Protein AF-A0A4P5WN47-F1 (afdb_monomer_lite)

Sequence (177 aa):
MLIGGNSRHFDWDSRTVARQAQRIIEQNSAQWTIATSRRTPPDFLQLLHEHPATAALSAGILPASELLSLMNTAGRIAVTCDSMSMISESLSSGAAVSLIRMPLRKSSRISRELCRLIRAGRFLEQSTEQLTLTLPAQNPVSESDRCAAFLDQLLPSLPEIRTQTAAYPTALSGAPA

Secondary structure (DSSP, 8-state):
-B-----SSB---HHHHHHHHHHHHHT--S---EE--TTS-THHHHHHHTSTTTTT--EEPPPHHHHHHHHHH-SEEEEETT-HHHHHHHHHT-SEEEEE---BSS--HHHHHHHHHHHTT-SB---SS-------------HHHHHHHHHHHHGGGSPP-----------------

Foldseek 3Di:
DEAEADAPWFDDDLLLLLVVVLVVLVVDVDDDAAAYDPRHDPCNLVNNLVDPSRVPHDYYHDDPVVVLVCLLPAQEEEYELRDPVVVLSNLLSQHAYAYRYGHTPDDDPSVVVVVVCVVVVSHDDPDPDDDDDDDDRDPSCRVVNVVVVVVVVCVVVDDPPPPPPPPDDDDDDDDDD

Structure (mmCIF, N/CA/C/O backbone):
data_AF-A0A4P5WN47-F1
#
_entry.id   AF-A0A4P5WN47-F1
#
loop_
_atom_site.group_PDB
_atom_site.id
_atom_site.type_symbol
_atom_site.label_atom_id
_atom_site.label_alt_id
_atom_site.label_comp_id
_atom_site.label_asym_id
_atom_site.label_entity_id
_atom_site.label_seq_id
_atom_site.pdbx_PDB_ins_code
_atom_site.Cartn_x
_atom_site.Cartn_y
_atom_site.Cartn_z
_atom_site.occupancy
_atom_site.B_iso_or_equiv
_atom_site.auth_seq_id
_atom_site.auth_comp_id
_atom_site.auth_asym_id
_atom_site.auth_atom_id
_atom_site.pdbx_PDB_model_num
ATOM 1 N N . MET A 1 1 ? -0.794 6.140 -1.957 1.00 96.06 1 MET A N 1
ATOM 2 C CA . MET A 1 1 ? -0.505 4.692 -2.014 1.00 96.06 1 MET A CA 1
ATOM 3 C C . MET A 1 1 ? 0.839 4.445 -1.354 1.00 96.06 1 MET A C 1
ATOM 5 O O . MET A 1 1 ? 1.791 5.139 -1.681 1.00 96.06 1 MET A O 1
ATOM 9 N N . LEU A 1 2 ? 0.896 3.514 -0.406 1.00 97.75 2 LEU A N 1
ATOM 10 C CA . LEU A 1 2 ? 2.078 3.172 0.380 1.00 97.75 2 LEU A CA 1
ATOM 11 C C . LEU A 1 2 ? 2.636 1.834 -0.106 1.00 97.75 2 LEU A C 1
ATOM 13 O O . LEU A 1 2 ? 1.970 0.800 0.002 1.00 97.75 2 LEU A O 1
ATOM 17 N N . ILE A 1 3 ? 3.848 1.857 -0.649 1.00 97.62 3 ILE A N 1
ATOM 18 C CA . ILE A 1 3 ? 4.507 0.696 -1.237 1.00 97.62 3 ILE A CA 1
ATOM 19 C C . ILE A 1 3 ? 5.697 0.289 -0.370 1.00 97.62 3 ILE A C 1
ATOM 21 O O . ILE A 1 3 ? 6.685 1.009 -0.234 1.00 97.62 3 ILE A O 1
ATOM 25 N N . GLY A 1 4 ? 5.596 -0.901 0.211 1.00 96.12 4 GLY A N 1
ATOM 26 C CA . GLY A 1 4 ? 6.658 -1.550 0.963 1.00 96.12 4 GLY A CA 1
ATOM 27 C C . GLY A 1 4 ? 7.691 -2.182 0.045 1.00 96.12 4 GLY A C 1
ATOM 28 O O . GLY A 1 4 ? 8.196 -1.549 -0.876 1.00 96.12 4 GLY A O 1
ATOM 29 N N . GLY A 1 5 ? 8.055 -3.426 0.312 1.00 94.81 5 GLY A N 1
ATOM 30 C CA . GLY A 1 5 ? 9.097 -4.088 -0.460 1.00 94.81 5 GLY A CA 1
ATOM 31 C C . GLY A 1 5 ? 9.409 -5.476 0.059 1.00 94.81 5 GLY A C 1
ATOM 32 O O . GLY A 1 5 ? 8.607 -6.077 0.780 1.00 94.81 5 GLY A O 1
ATOM 33 N N . ASN A 1 6 ? 10.608 -5.976 -0.240 1.00 94.06 6 ASN A N 1
ATOM 34 C CA . ASN A 1 6 ? 11.034 -7.285 0.247 1.00 94.06 6 ASN A CA 1
ATOM 35 C C . ASN A 1 6 ? 10.902 -7.373 1.770 1.00 94.06 6 ASN A C 1
ATOM 37 O O . ASN A 1 6 ? 11.360 -6.503 2.517 1.00 94.06 6 ASN A O 1
ATOM 41 N N . SER A 1 7 ? 10.271 -8.445 2.239 1.00 92.31 7 SER A N 1
ATOM 42 C CA . SER A 1 7 ? 10.101 -8.725 3.659 1.00 92.31 7 SER A CA 1
ATOM 43 C C . SER A 1 7 ? 10.321 -10.208 3.934 1.00 92.31 7 SER A C 1
ATOM 45 O O . SER A 1 7 ? 10.213 -11.056 3.054 1.00 92.31 7 SER A O 1
ATOM 47 N N . ARG A 1 8 ? 10.603 -10.549 5.192 1.00 90.75 8 ARG A N 1
ATOM 48 C CA . ARG A 1 8 ? 10.818 -11.942 5.621 1.00 90.75 8 ARG A CA 1
ATOM 49 C C . ARG A 1 8 ? 9.546 -12.805 5.635 1.00 90.75 8 ARG A C 1
ATOM 51 O O . ARG A 1 8 ? 9.641 -14.005 5.881 1.00 90.75 8 ARG A O 1
ATOM 58 N N . HIS A 1 9 ? 8.373 -12.190 5.479 1.00 90.31 9 HIS A N 1
ATOM 59 C CA . HIS A 1 9 ? 7.072 -12.834 5.703 1.00 90.31 9 HIS A CA 1
ATOM 60 C C . HIS A 1 9 ? 6.236 -12.965 4.433 1.00 90.31 9 HIS A C 1
ATOM 62 O O . HIS A 1 9 ? 5.360 -13.824 4.389 1.00 90.31 9 HIS A O 1
ATOM 68 N N . PHE A 1 10 ? 6.518 -12.153 3.415 1.00 92.06 10 PHE A N 1
ATOM 69 C CA . PHE A 1 10 ? 5.770 -12.114 2.163 1.00 92.06 10 PHE A CA 1
ATOM 70 C C . PHE A 1 10 ? 6.697 -12.294 0.968 1.00 92.06 10 PHE A C 1
ATOM 72 O O . PHE A 1 10 ? 7.828 -11.801 0.972 1.00 92.06 10 PHE A O 1
ATOM 79 N N . ASP A 1 11 ? 6.202 -12.992 -0.047 1.00 92.31 11 ASP A N 1
ATOM 80 C CA . ASP A 1 11 ? 6.859 -13.132 -1.338 1.00 92.31 11 ASP A CA 1
ATOM 81 C C . ASP A 1 11 ? 6.571 -11.912 -2.194 1.00 92.31 11 ASP A C 1
ATOM 83 O O . ASP A 1 11 ? 5.470 -11.727 -2.709 1.00 92.31 11 ASP A O 1
ATOM 87 N N . TRP A 1 12 ? 7.583 -11.060 -2.312 1.00 94.94 12 TRP A N 1
ATOM 88 C CA . TRP A 1 12 ? 7.519 -9.913 -3.196 1.00 94.94 12 TRP A CA 1
ATOM 89 C C . TRP A 1 12 ? 7.704 -10.348 -4.653 1.00 94.94 12 TRP A C 1
ATOM 91 O O . TRP A 1 12 ? 8.712 -10.967 -4.988 1.00 94.94 12 TRP A O 1
ATOM 101 N N . ASP A 1 13 ? 6.766 -9.947 -5.508 1.00 96.06 13 ASP A N 1
ATOM 102 C CA . ASP A 1 13 ? 6.858 -10.024 -6.966 1.00 96.06 13 ASP A CA 1
ATOM 103 C C . ASP A 1 13 ? 6.455 -8.667 -7.557 1.00 96.06 13 ASP A C 1
ATOM 105 O O . ASP A 1 13 ? 5.275 -8.298 -7.529 1.00 96.06 13 ASP A O 1
ATOM 109 N N . SER A 1 14 ? 7.426 -7.906 -8.074 1.00 97.38 14 SER A N 1
ATOM 110 C CA . SER A 1 14 ? 7.216 -6.523 -8.527 1.00 97.38 14 SER A CA 1
ATOM 111 C C . SER A 1 14 ? 6.105 -6.420 -9.573 1.00 97.38 14 SER A C 1
ATOM 113 O O . SER A 1 14 ? 5.291 -5.501 -9.510 1.00 97.38 14 SER A O 1
ATOM 115 N N . ARG A 1 15 ? 5.993 -7.402 -10.479 1.00 96.50 15 ARG A N 1
ATOM 116 C CA . ARG A 1 15 ? 4.951 -7.437 -11.518 1.00 96.50 15 ARG A CA 1
ATOM 117 C C . ARG A 1 15 ? 3.554 -7.594 -10.923 1.00 96.50 15 ARG A C 1
ATOM 119 O O . ARG A 1 15 ? 2.610 -6.940 -11.364 1.00 96.50 15 ARG A O 1
ATOM 126 N N . THR A 1 16 ? 3.382 -8.464 -9.936 1.00 94.75 16 THR A N 1
ATOM 127 C CA . THR A 1 16 ? 2.086 -8.683 -9.281 1.00 94.75 16 THR A CA 1
ATOM 128 C C . THR A 1 16 ? 1.679 -7.507 -8.404 1.00 94.75 16 THR A C 1
ATOM 130 O O . THR A 1 16 ? 0.496 -7.152 -8.399 1.00 94.75 16 THR A O 1
ATOM 133 N N . VAL A 1 17 ? 2.628 -6.867 -7.716 1.00 96.50 17 VAL A N 1
ATOM 134 C CA . VAL A 1 17 ? 2.353 -5.636 -6.958 1.00 96.50 17 VAL A CA 1
ATOM 135 C C . VAL A 1 17 ? 1.993 -4.489 -7.910 1.00 96.50 17 VAL A C 1
ATOM 137 O O . VAL A 1 17 ? 0.973 -3.836 -7.696 1.00 96.50 17 VAL A O 1
ATOM 140 N N . ALA A 1 18 ? 2.758 -4.287 -8.990 1.00 96.94 18 ALA A N 1
ATOM 141 C CA . ALA A 1 18 ? 2.501 -3.240 -9.984 1.00 96.94 18 ALA A CA 1
ATOM 142 C C . ALA A 1 18 ? 1.118 -3.393 -10.633 1.00 96.94 18 ALA A C 1
ATOM 144 O O . ALA A 1 18 ? 0.343 -2.441 -10.634 1.00 96.94 18 ALA A O 1
ATOM 145 N N . ARG A 1 19 ? 0.746 -4.606 -11.067 1.00 95.50 19 ARG A N 1
ATOM 146 C CA . ARG A 1 19 ? -0.590 -4.874 -11.635 1.00 95.50 19 ARG A CA 1
ATOM 147 C C . ARG A 1 19 ? -1.731 -4.559 -10.671 1.00 95.50 19 ARG A C 1
ATOM 149 O O . ARG A 1 19 ? -2.768 -4.055 -11.090 1.00 95.50 19 ARG A O 1
ATOM 156 N N . GLN A 1 20 ? -1.581 -4.879 -9.386 1.00 95.19 20 GLN A N 1
ATOM 157 C CA . GLN A 1 20 ? -2.597 -4.533 -8.386 1.00 95.19 20 GLN A CA 1
ATOM 158 C C . GLN A 1 20 ? -2.676 -3.020 -8.166 1.00 95.19 20 GLN A C 1
ATOM 160 O O . GLN A 1 20 ? -3.776 -2.480 -8.090 1.00 95.19 20 GLN A O 1
ATOM 165 N N . ALA A 1 21 ? -1.532 -2.336 -8.095 1.00 95.12 21 ALA A N 1
ATOM 166 C CA . ALA A 1 21 ? -1.478 -0.884 -7.961 1.00 95.12 21 ALA A CA 1
ATOM 167 C C . ALA A 1 21 ? -2.133 -0.169 -9.156 1.00 95.12 21 ALA A C 1
ATOM 169 O O . ALA A 1 21 ? -2.960 0.715 -8.948 1.00 95.12 21 ALA A O 1
ATOM 170 N N . GLN A 1 22 ? -1.832 -0.603 -10.383 1.00 95.00 22 GLN A N 1
ATOM 171 C CA . GLN A 1 22 ? -2.432 -0.092 -11.622 1.00 95.00 22 GLN A CA 1
ATOM 172 C C . GLN A 1 22 ? -3.958 -0.213 -11.591 1.00 95.00 22 GLN A C 1
ATOM 174 O O . GLN A 1 22 ? -4.651 0.794 -11.703 1.00 95.00 22 GLN A O 1
ATOM 179 N N . ARG A 1 23 ? -4.481 -1.404 -11.273 1.00 93.19 23 ARG A N 1
ATOM 180 C CA . ARG A 1 23 ? -5.931 -1.637 -11.152 1.00 93.19 23 ARG A CA 1
ATOM 181 C C . ARG A 1 23 ? -6.602 -0.732 -10.122 1.00 93.19 23 ARG A C 1
ATOM 183 O O . ARG A 1 23 ? -7.678 -0.210 -10.385 1.00 93.19 23 ARG A O 1
ATOM 190 N N . ILE A 1 24 ? -5.985 -0.534 -8.953 1.00 92.12 24 ILE A N 1
ATOM 191 C CA . ILE A 1 24 ? -6.529 0.359 -7.913 1.00 92.12 24 ILE A CA 1
ATOM 192 C C . ILE A 1 24 ? -6.665 1.787 -8.443 1.00 92.12 24 ILE A C 1
ATOM 194 O O . ILE A 1 24 ? -7.667 2.452 -8.173 1.00 92.12 24 ILE A O 1
ATOM 198 N N . ILE A 1 25 ? -5.641 2.247 -9.159 1.00 92.38 25 ILE A N 1
ATOM 199 C CA . ILE A 1 25 ? -5.568 3.601 -9.702 1.00 92.38 25 ILE A CA 1
ATOM 200 C C . ILE A 1 25 ? -6.575 3.764 -10.845 1.00 92.38 25 ILE A C 1
ATOM 202 O O . ILE A 1 25 ? -7.319 4.736 -10.859 1.00 92.38 25 ILE A O 1
ATOM 206 N N . GLU A 1 26 ? -6.690 2.789 -11.744 1.00 90.88 26 GLU A N 1
ATOM 207 C CA . GLU A 1 26 ? -7.682 2.793 -12.830 1.00 90.88 26 GLU A CA 1
ATOM 208 C C . GLU A 1 26 ? -9.126 2.814 -12.320 1.00 90.88 26 GLU A C 1
ATOM 210 O O . GLU A 1 26 ? -9.971 3.526 -12.856 1.00 90.88 26 GLU A O 1
ATOM 215 N N . GLN A 1 27 ? -9.419 2.050 -11.268 1.00 89.12 27 GLN A N 1
ATOM 216 C CA . GLN A 1 27 ? -10.766 1.953 -10.702 1.00 89.12 27 GLN A CA 1
ATOM 217 C C . GLN A 1 27 ? -11.182 3.198 -9.903 1.00 89.12 27 GLN A C 1
ATOM 219 O O . GLN A 1 27 ? -12.333 3.292 -9.478 1.00 89.12 27 GLN A O 1
ATOM 224 N N . ASN A 1 28 ? -10.263 4.130 -9.633 1.00 84.06 28 ASN A N 1
ATOM 225 C CA . ASN A 1 28 ? -10.535 5.333 -8.852 1.00 84.06 28 ASN A CA 1
ATOM 226 C C . ASN A 1 28 ? -9.843 6.551 -9.459 1.00 84.06 28 ASN A C 1
ATOM 228 O O . ASN A 1 28 ? -8.639 6.732 -9.292 1.00 84.06 28 ASN A O 1
ATOM 232 N N . SER A 1 29 ? -10.639 7.473 -9.999 1.00 83.69 29 SER A N 1
ATOM 233 C CA . SER A 1 29 ? -10.205 8.758 -10.566 1.00 83.69 29 SER A CA 1
ATOM 234 C C . SER A 1 29 ? -9.659 9.773 -9.543 1.00 83.69 29 SER A C 1
ATOM 236 O O . SER A 1 29 ? -9.608 10.970 -9.820 1.00 83.69 29 SER A O 1
ATOM 238 N N . ALA A 1 30 ? -9.294 9.326 -8.341 1.00 87.25 30 ALA A N 1
ATOM 239 C CA . ALA A 1 30 ? -8.651 10.159 -7.337 1.00 87.25 30 ALA A CA 1
ATOM 240 C C . ALA A 1 30 ? -7.219 10.521 -7.763 1.00 87.25 30 ALA A C 1
ATOM 242 O O . ALA A 1 30 ? -6.579 9.805 -8.531 1.00 87.25 30 ALA A O 1
ATOM 243 N N . GLN A 1 31 ? -6.696 11.617 -7.217 1.00 90.69 31 GLN A N 1
ATOM 244 C CA . GLN A 1 31 ? -5.280 11.952 -7.354 1.00 90.69 31 GLN A CA 1
ATOM 245 C C . GLN A 1 31 ? -4.452 11.040 -6.443 1.00 90.69 31 GLN A C 1
ATOM 247 O O . GLN A 1 31 ? -4.711 10.950 -5.241 1.00 90.69 31 GLN A O 1
ATOM 252 N N . TRP A 1 32 ? -3.462 10.355 -7.015 1.00 93.81 32 TRP A N 1
ATOM 253 C CA . TRP A 1 32 ? -2.639 9.385 -6.297 1.00 93.81 32 TRP A CA 1
ATOM 254 C C . TRP A 1 32 ? -1.205 9.881 -6.134 1.00 93.81 32 TRP A C 1
ATOM 256 O O . TRP A 1 32 ? -0.494 10.081 -7.112 1.00 93.81 32 TRP A O 1
ATOM 266 N N . THR A 1 33 ? -0.743 9.964 -4.888 1.00 95.00 33 THR A N 1
ATOM 267 C CA . THR A 1 33 ? 0.689 10.055 -4.564 1.00 95.00 33 THR A CA 1
ATOM 268 C C . THR A 1 33 ? 1.212 8.670 -4.206 1.00 95.00 33 THR A C 1
ATOM 270 O O . THR A 1 33 ? 0.576 7.958 -3.418 1.00 95.00 33 THR A O 1
ATOM 273 N N . ILE A 1 34 ? 2.361 8.266 -4.752 1.00 96.19 34 ILE A N 1
ATOM 274 C CA . ILE A 1 34 ? 2.973 6.963 -4.465 1.00 96.19 34 ILE A CA 1
ATOM 275 C C . ILE A 1 34 ? 4.194 7.166 -3.566 1.00 96.19 34 ILE A C 1
ATOM 277 O O . ILE A 1 34 ? 5.220 7.689 -3.990 1.00 96.19 34 ILE A O 1
ATOM 281 N N . ALA A 1 35 ? 4.090 6.709 -2.322 1.00 96.94 35 ALA A N 1
ATOM 282 C CA . ALA A 1 35 ? 5.197 6.690 -1.379 1.00 96.94 35 ALA A CA 1
ATOM 283 C C . ALA A 1 35 ? 5.809 5.286 -1.349 1.00 96.94 35 ALA A C 1
ATOM 285 O O . ALA A 1 35 ? 5.140 4.325 -0.960 1.00 96.94 35 ALA A O 1
ATOM 286 N N . THR A 1 36 ? 7.062 5.156 -1.774 1.00 96.81 36 THR A N 1
ATOM 287 C CA . THR A 1 36 ? 7.826 3.903 -1.717 1.00 96.81 36 THR A CA 1
ATOM 288 C C . THR A 1 36 ? 8.663 3.824 -0.441 1.00 96.81 36 THR A C 1
ATOM 290 O O . THR A 1 36 ? 8.773 4.778 0.332 1.00 96.81 36 THR A O 1
ATOM 293 N N . SER A 1 37 ? 9.266 2.662 -0.199 1.00 94.81 37 SER A N 1
ATOM 294 C CA . SER A 1 37 ? 10.164 2.428 0.928 1.00 94.81 37 SER A CA 1
ATOM 295 C C . SER A 1 37 ? 11.569 2.084 0.440 1.00 94.81 37 SER A C 1
ATOM 297 O O . SER A 1 37 ? 11.766 1.638 -0.685 1.00 94.81 37 SER A O 1
ATOM 299 N N . ARG A 1 38 ? 12.563 2.163 1.331 1.00 93.94 38 ARG A N 1
ATOM 300 C CA . ARG A 1 38 ? 13.935 1.689 1.045 1.00 93.94 38 ARG A CA 1
ATOM 301 C C . ARG A 1 38 ? 14.016 0.208 0.645 1.00 93.94 38 ARG A C 1
ATOM 303 O O . ARG A 1 38 ? 15.048 -0.224 0.153 1.00 93.94 38 ARG A O 1
ATOM 310 N N . ARG A 1 39 ? 12.969 -0.583 0.916 1.00 94.62 39 ARG A N 1
ATOM 311 C CA . ARG A 1 39 ? 12.902 -2.015 0.584 1.00 94.62 39 ARG A CA 1
ATOM 312 C C . ARG A 1 39 ? 12.250 -2.275 -0.773 1.00 94.62 39 ARG A C 1
ATOM 314 O O . ARG A 1 39 ? 12.214 -3.432 -1.178 1.00 94.62 39 ARG A O 1
ATOM 321 N N . THR A 1 40 ? 11.672 -1.258 -1.414 1.00 96.88 40 THR A N 1
ATOM 322 C CA . THR A 1 40 ? 11.001 -1.401 -2.708 1.00 96.88 40 THR A CA 1
ATOM 323 C C . THR A 1 40 ? 12.040 -1.748 -3.775 1.00 96.88 40 THR A C 1
ATOM 325 O O . THR A 1 40 ? 13.000 -0.992 -3.935 1.00 96.88 40 THR A O 1
ATOM 328 N N . PRO A 1 41 ? 11.885 -2.864 -4.506 1.00 96.31 41 PRO A N 1
ATOM 329 C CA . PRO A 1 41 ? 12.773 -3.191 -5.612 1.00 96.31 41 PRO A CA 1
ATOM 330 C C . PRO A 1 41 ? 12.795 -2.118 -6.700 1.00 96.31 41 PRO A C 1
ATOM 332 O O . PRO A 1 41 ? 11.757 -1.518 -6.988 1.00 96.31 41 PRO A O 1
ATOM 335 N N . PRO A 1 42 ? 13.960 -1.887 -7.328 1.00 93.31 42 PRO A N 1
ATOM 336 C CA . PRO A 1 42 ? 14.116 -0.833 -8.327 1.00 93.31 42 PRO A CA 1
ATOM 337 C C . PRO A 1 42 ? 13.270 -1.071 -9.587 1.00 93.31 42 PRO A C 1
ATOM 339 O O . PRO A 1 42 ? 12.858 -0.111 -10.231 1.00 93.31 42 PRO A O 1
ATOM 342 N N . ASP A 1 43 ? 12.960 -2.328 -9.916 1.00 96.50 43 ASP A N 1
ATOM 343 C CA . ASP A 1 43 ? 12.146 -2.700 -11.080 1.00 96.50 43 ASP A CA 1
ATOM 344 C C . ASP A 1 43 ? 10.650 -2.384 -10.905 1.00 96.50 43 ASP A C 1
ATOM 346 O O . ASP A 1 43 ? 9.917 -2.285 -11.889 1.00 96.50 43 ASP A O 1
ATOM 350 N N . PHE A 1 44 ? 10.177 -2.184 -9.669 1.00 97.25 44 PHE A N 1
ATOM 351 C CA . PHE A 1 44 ? 8.765 -1.918 -9.391 1.00 97.25 44 PHE A CA 1
ATOM 352 C C . PHE A 1 44 ? 8.255 -0.656 -10.089 1.00 97.25 44 PHE A C 1
ATOM 354 O O . PHE A 1 44 ? 7.174 -0.692 -10.670 1.00 97.25 44 PHE A O 1
ATOM 361 N N . LEU A 1 45 ? 9.007 0.451 -10.036 1.00 94.81 45 LEU A N 1
ATOM 362 C CA . LEU A 1 45 ? 8.558 1.714 -10.631 1.00 94.81 45 LEU A CA 1
ATOM 363 C C . LEU A 1 45 ? 8.481 1.618 -12.151 1.00 94.81 45 LEU A C 1
ATOM 365 O O . LEU A 1 45 ? 7.485 2.042 -12.724 1.00 94.81 45 LEU A O 1
ATOM 369 N N . GLN A 1 46 ? 9.466 0.974 -12.780 1.00 95.38 46 GLN A N 1
ATOM 370 C CA . GLN A 1 46 ? 9.435 0.712 -14.215 1.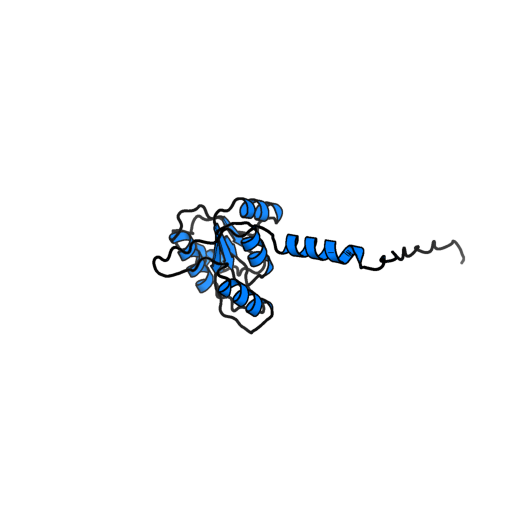00 95.38 46 GLN A CA 1
ATOM 371 C C . GLN A 1 46 ? 8.165 -0.057 -14.598 1.00 95.38 46 GLN A C 1
ATOM 373 O O . GLN A 1 46 ? 7.404 0.404 -15.443 1.00 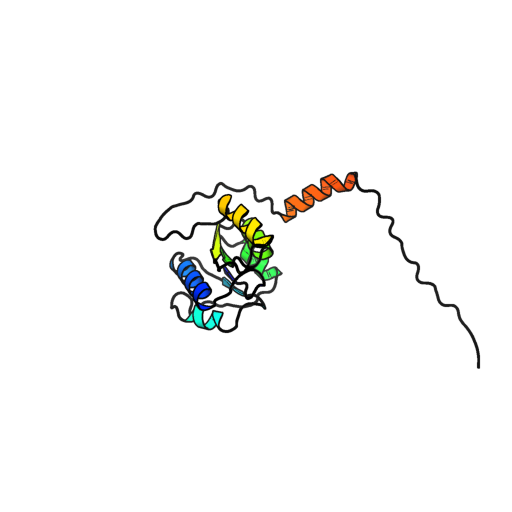95.38 46 GLN A O 1
ATOM 378 N N . LEU A 1 47 ? 7.893 -1.177 -13.921 1.00 97.06 47 LEU A N 1
ATOM 379 C CA . LEU A 1 47 ? 6.699 -1.994 -14.162 1.00 97.06 47 LEU A CA 1
ATOM 380 C C . LEU A 1 47 ? 5.401 -1.235 -13.872 1.00 97.06 47 LEU A C 1
ATOM 382 O O . LEU A 1 47 ? 4.395 -1.445 -14.545 1.00 97.06 47 LEU A O 1
ATOM 386 N N . LEU A 1 48 ? 5.402 -0.362 -12.863 1.00 95.88 48 LEU A N 1
ATOM 387 C CA . LEU A 1 48 ? 4.253 0.470 -12.537 1.00 95.88 48 LEU A CA 1
ATOM 388 C C . LEU A 1 48 ? 3.976 1.467 -13.662 1.00 95.88 48 LEU A C 1
ATOM 390 O O . LEU A 1 48 ? 2.823 1.607 -14.058 1.00 95.88 48 LEU A O 1
ATOM 394 N N . HIS A 1 49 ? 5.006 2.127 -14.187 1.00 95.50 49 HIS A N 1
ATOM 395 C CA . HIS A 1 49 ? 4.907 3.151 -15.229 1.00 95.50 49 HIS A CA 1
ATOM 396 C C . HIS A 1 49 ? 4.639 2.599 -16.636 1.00 95.50 49 HIS A C 1
ATOM 398 O O . HIS A 1 49 ? 4.312 3.379 -17.525 1.00 95.50 49 HIS A O 1
ATOM 404 N N . GLU A 1 50 ? 4.685 1.278 -16.839 1.00 94.75 50 GLU A N 1
ATOM 405 C CA . GLU A 1 50 ? 4.263 0.630 -18.096 1.00 94.75 50 GLU A CA 1
ATOM 406 C C . GLU A 1 50 ? 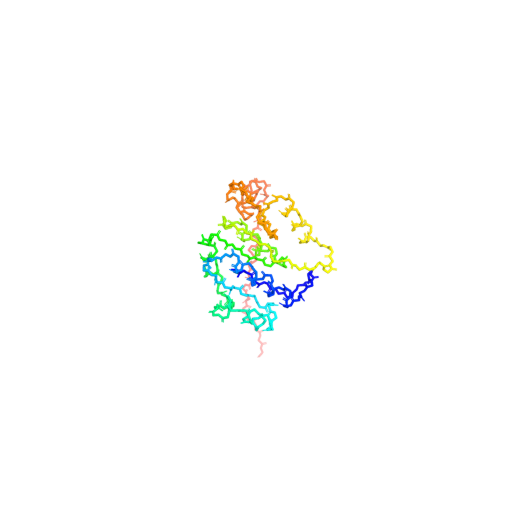2.775 0.861 -18.426 1.00 94.75 50 GLU A C 1
ATOM 408 O O . GLU A 1 50 ? 2.372 0.710 -19.579 1.00 94.75 50 GLU A O 1
ATOM 413 N N . HIS A 1 51 ? 1.947 1.231 -17.441 1.00 92.38 51 HIS A N 1
ATOM 414 C CA . HIS A 1 51 ? 0.520 1.470 -17.647 1.00 92.38 51 HIS A CA 1
ATOM 415 C C . HIS A 1 51 ? 0.195 2.971 -17.808 1.00 92.38 51 HIS A C 1
ATOM 417 O O . HIS A 1 51 ? 0.651 3.786 -17.001 1.00 92.38 51 HIS A O 1
ATOM 423 N N . PRO A 1 52 ? -0.650 3.375 -18.781 1.00 90.56 52 PRO A N 1
ATOM 424 C CA . PRO A 1 52 ? -0.956 4.789 -19.032 1.00 90.56 52 PRO A CA 1
ATOM 425 C C . PRO A 1 52 ? -1.520 5.544 -17.822 1.00 90.56 52 PRO A C 1
ATOM 427 O O . PRO A 1 52 ? -1.186 6.706 -17.612 1.00 90.56 52 PRO A O 1
ATOM 430 N N . ALA A 1 53 ? -2.339 4.878 -17.000 1.00 88.06 53 ALA A N 1
ATOM 431 C CA . ALA A 1 53 ? -2.949 5.483 -15.810 1.00 88.06 53 ALA A CA 1
ATOM 432 C C . ALA A 1 53 ? -1.930 5.859 -14.719 1.00 88.06 53 ALA A C 1
ATOM 434 O O . ALA A 1 53 ? -2.236 6.640 -13.822 1.00 88.06 53 ALA A O 1
ATOM 435 N N . THR A 1 54 ? -0.726 5.294 -14.776 1.00 92.12 54 THR A N 1
ATOM 436 C CA . THR A 1 54 ? 0.314 5.465 -13.760 1.00 92.12 54 THR A CA 1
ATOM 437 C C . THR A 1 54 ? 1.574 6.118 -14.308 1.00 92.12 54 THR A C 1
ATOM 439 O O . THR A 1 54 ? 2.333 6.656 -13.512 1.00 92.12 54 THR A O 1
ATOM 442 N N . ALA A 1 55 ? 1.784 6.135 -15.629 1.00 90.94 55 ALA A N 1
ATOM 443 C CA . ALA A 1 55 ? 3.003 6.607 -16.298 1.00 90.94 55 ALA A CA 1
ATOM 444 C C . ALA A 1 55 ? 3.480 8.013 -15.880 1.00 90.94 55 ALA A C 1
ATOM 446 O O . ALA A 1 55 ? 4.681 8.254 -15.818 1.00 90.94 55 ALA A O 1
ATOM 447 N N . ALA A 1 56 ? 2.559 8.932 -15.572 1.00 90.81 56 ALA A N 1
ATOM 448 C CA . ALA A 1 56 ? 2.883 10.303 -15.161 1.00 90.81 56 ALA A CA 1
ATOM 449 C C . ALA A 1 56 ? 2.951 10.504 -13.634 1.00 90.81 56 ALA A C 1
ATOM 451 O O . ALA A 1 56 ? 3.220 11.614 -13.171 1.00 90.81 56 ALA A O 1
ATOM 452 N N . LEU A 1 57 ? 2.677 9.469 -12.833 1.00 91.50 57 LEU A N 1
ATOM 453 C CA . LEU A 1 57 ? 2.647 9.599 -11.379 1.00 91.50 57 LEU A CA 1
ATOM 454 C C . LEU A 1 57 ? 4.062 9.650 -10.806 1.00 91.50 57 LEU A C 1
ATOM 456 O O . LEU A 1 57 ? 4.880 8.753 -11.030 1.00 91.50 57 LEU A O 1
ATOM 460 N N . SER A 1 58 ? 4.310 10.675 -9.991 1.00 88.31 58 SER A N 1
ATOM 461 C CA . SER A 1 58 ? 5.518 10.747 -9.176 1.00 88.31 58 SER A CA 1
ATOM 462 C C . SER A 1 58 ? 5.481 9.677 -8.086 1.00 88.31 58 SER A C 1
ATOM 464 O O . SER A 1 58 ? 4.463 9.477 -7.411 1.00 88.31 58 SER A O 1
ATOM 466 N N . ALA A 1 59 ? 6.604 8.984 -7.922 1.00 91.38 59 ALA A N 1
ATOM 467 C CA . ALA A 1 59 ? 6.766 7.931 -6.939 1.00 91.38 59 ALA A CA 1
ATOM 468 C C . ALA A 1 59 ? 8.153 8.002 -6.300 1.00 91.38 59 ALA A C 1
ATOM 470 O O . ALA A 1 59 ? 9.158 8.145 -6.996 1.00 91.38 59 ALA A O 1
ATOM 471 N N . GLY A 1 60 ? 8.218 7.866 -4.977 1.00 93.06 60 GLY A N 1
ATOM 472 C CA . GLY A 1 60 ? 9.493 7.929 -4.270 1.00 93.06 60 GLY A CA 1
ATOM 473 C C . GLY A 1 60 ? 9.368 7.810 -2.759 1.00 93.06 60 GLY A C 1
ATOM 474 O O . GLY A 1 60 ? 8.273 7.703 -2.209 1.00 93.06 60 GLY A O 1
ATOM 475 N N . ILE A 1 61 ? 10.516 7.823 -2.087 1.00 94.81 61 ILE A N 1
ATOM 476 C CA . ILE A 1 61 ? 10.577 7.855 -0.626 1.00 94.81 61 ILE A CA 1
ATOM 477 C C . ILE A 1 61 ? 10.301 9.290 -0.184 1.00 94.81 61 ILE A C 1
ATOM 479 O O . ILE A 1 61 ? 11.039 10.201 -0.552 1.00 94.81 61 ILE A O 1
ATOM 483 N N . LEU A 1 62 ? 9.260 9.471 0.624 1.00 93.81 62 LEU A N 1
ATOM 484 C CA . LEU A 1 62 ? 8.895 10.767 1.187 1.00 93.81 62 LEU A CA 1
ATOM 485 C C . LEU A 1 62 ? 9.431 10.916 2.620 1.00 93.81 62 LEU A C 1
ATOM 487 O O . LEU A 1 62 ? 9.530 9.918 3.346 1.00 93.81 62 LEU A O 1
ATOM 491 N N . PRO A 1 63 ? 9.744 12.145 3.066 1.00 94.88 63 PRO A N 1
ATOM 492 C CA . PRO A 1 63 ? 9.955 12.442 4.477 1.00 94.88 63 PRO A CA 1
ATOM 493 C C . PRO A 1 63 ? 8.749 12.019 5.327 1.00 94.88 63 PRO A C 1
ATOM 495 O O . PRO A 1 63 ? 7.601 12.122 4.900 1.00 94.88 63 PRO A O 1
ATOM 498 N N . ALA A 1 64 ? 8.994 11.579 6.563 1.00 90.25 64 ALA A N 1
ATOM 499 C CA . ALA A 1 64 ? 7.937 11.051 7.429 1.00 90.25 64 ALA A CA 1
ATOM 500 C C . ALA A 1 64 ? 6.829 12.077 7.742 1.00 90.25 64 ALA A C 1
ATOM 502 O O . ALA A 1 64 ? 5.653 11.723 7.755 1.00 90.25 64 ALA A O 1
ATOM 503 N N . SER A 1 65 ? 7.189 13.345 7.964 1.00 92.94 65 SER A N 1
ATOM 504 C CA . SER A 1 65 ? 6.235 14.430 8.235 1.00 92.94 65 SER A CA 1
ATOM 505 C C . SER A 1 65 ? 5.328 14.728 7.038 1.00 92.94 65 SER A C 1
ATOM 507 O O . SER A 1 65 ? 4.125 14.932 7.202 1.00 92.94 65 SER A O 1
ATOM 509 N N . GLU A 1 66 ? 5.893 14.714 5.832 1.00 94.44 66 GLU A N 1
ATOM 510 C CA . GLU A 1 66 ? 5.153 14.898 4.585 1.00 94.44 66 GLU A CA 1
ATOM 511 C C . GLU A 1 66 ? 4.214 13.717 4.333 1.00 94.44 66 GLU A C 1
ATOM 513 O O . GLU A 1 66 ? 3.025 13.912 4.081 1.00 94.44 66 GLU A O 1
ATOM 518 N N . LEU A 1 67 ? 4.715 12.488 4.500 1.00 94.25 67 LEU A N 1
ATOM 519 C CA . LEU A 1 67 ? 3.912 11.279 4.361 1.00 94.25 67 LEU A CA 1
ATOM 520 C C . LEU A 1 67 ? 2.708 11.286 5.308 1.00 94.25 67 LEU A C 1
ATOM 522 O O . LEU A 1 67 ? 1.588 11.023 4.876 1.00 94.25 67 LEU A O 1
ATOM 526 N N . LEU A 1 68 ? 2.929 11.624 6.579 1.00 91.94 68 LEU A N 1
ATOM 527 C CA . LEU A 1 68 ? 1.862 11.703 7.573 1.00 91.94 68 LEU A CA 1
ATOM 528 C C . LEU A 1 68 ? 0.824 12.775 7.208 1.00 91.94 68 LEU A C 1
ATOM 530 O O . LEU A 1 68 ? -0.375 12.528 7.311 1.00 91.94 68 LEU A O 1
ATOM 534 N N . SER A 1 69 ? 1.269 13.938 6.729 1.00 93.06 69 SER A N 1
ATOM 535 C CA . SER A 1 69 ? 0.374 15.025 6.302 1.00 93.06 69 SER A CA 1
ATOM 536 C C . SER A 1 69 ? -0.508 14.609 5.118 1.00 93.06 69 SER A C 1
ATOM 538 O O . SER A 1 69 ? -1.710 14.884 5.102 1.00 93.06 69 SER A O 1
ATOM 540 N N . LEU A 1 70 ? 0.070 13.888 4.153 1.00 93.94 70 LEU A N 1
ATOM 541 C CA . LEU A 1 70 ? -0.671 13.310 3.030 1.00 93.94 70 LEU A CA 1
ATOM 542 C C . LEU A 1 70 ? -1.660 12.240 3.501 1.00 93.94 70 LEU A C 1
ATOM 544 O O . LEU A 1 70 ? -2.797 12.216 3.043 1.00 93.94 70 LEU A O 1
ATOM 548 N N . MET A 1 71 ? -1.258 11.369 4.430 1.00 94.06 71 MET A N 1
ATOM 549 C CA . MET A 1 71 ? -2.142 10.330 4.965 1.00 94.06 71 MET A CA 1
ATOM 550 C C . MET A 1 71 ? -3.334 10.923 5.723 1.00 94.06 71 MET A C 1
ATOM 552 O O . MET A 1 71 ? -4.449 10.449 5.535 1.00 94.06 71 MET A O 1
ATOM 556 N N . ASN A 1 72 ? -3.128 11.988 6.503 1.00 91.62 72 ASN A N 1
ATOM 557 C CA . ASN A 1 72 ? -4.189 12.651 7.273 1.00 91.62 72 ASN A CA 1
ATOM 558 C C . ASN A 1 72 ? -5.245 13.356 6.408 1.00 91.62 72 ASN A C 1
ATOM 560 O O . ASN A 1 72 ? -6.343 13.630 6.881 1.00 91.62 72 ASN A O 1
ATOM 564 N N . THR A 1 73 ? -4.915 13.684 5.159 1.00 92.38 73 THR A N 1
ATOM 565 C CA . THR A 1 73 ? -5.830 14.357 4.221 1.00 92.38 73 THR A CA 1
ATOM 566 C C . THR A 1 73 ? -6.354 13.418 3.134 1.00 92.38 73 THR A C 1
ATOM 568 O O . THR A 1 73 ? -7.241 13.787 2.3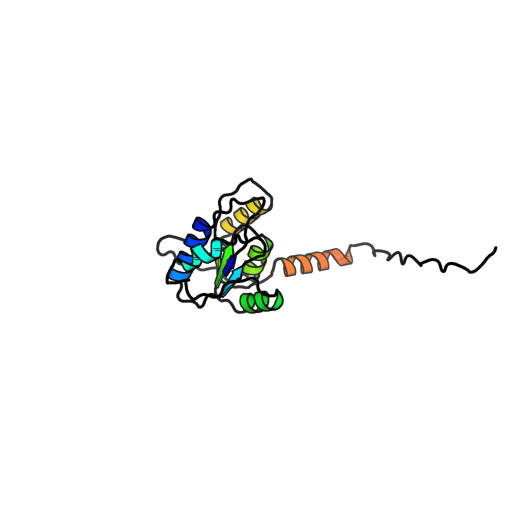62 1.00 92.38 73 THR A O 1
ATOM 571 N N . ALA A 1 74 ? -5.838 12.190 3.063 1.00 93.81 74 ALA A N 1
ATOM 572 C CA . ALA A 1 74 ? -6.220 11.225 2.049 1.00 93.81 74 ALA A CA 1
ATOM 573 C C . ALA A 1 74 ? -7.617 10.652 2.325 1.00 93.81 74 ALA A C 1
ATOM 575 O O . ALA A 1 74 ? -7.862 10.031 3.351 1.00 93.81 74 ALA A O 1
ATOM 576 N N . GLY A 1 75 ? -8.523 10.747 1.349 1.00 91.44 75 GLY A N 1
ATOM 577 C CA . GLY A 1 75 ? -9.803 10.028 1.419 1.00 91.44 75 GLY A CA 1
ATOM 578 C C . GLY A 1 75 ? -9.655 8.512 1.219 1.00 91.44 75 GLY A C 1
ATOM 579 O O . GLY A 1 75 ? -10.519 7.733 1.626 1.00 91.44 75 GLY A O 1
ATOM 580 N N . ARG A 1 76 ? -8.564 8.071 0.577 1.00 94.44 76 ARG A N 1
ATOM 581 C CA . ARG A 1 76 ? -8.287 6.661 0.274 1.00 94.44 76 ARG A CA 1
ATOM 582 C C . ARG A 1 76 ? -6.801 6.367 0.397 1.00 94.44 76 ARG A C 1
ATOM 584 O O . ARG A 1 76 ? -5.967 7.140 -0.072 1.00 94.44 76 ARG A O 1
ATOM 591 N N . ILE A 1 77 ? -6.472 5.202 0.943 1.00 96.38 77 ILE A N 1
ATOM 592 C CA . ILE A 1 77 ? -5.093 4.717 1.020 1.00 96.38 77 ILE A CA 1
ATOM 593 C C . ILE A 1 77 ? -5.046 3.283 0.510 1.00 96.38 77 ILE A C 1
ATOM 595 O O . ILE A 1 77 ? -5.763 2.415 0.982 1.00 96.38 77 ILE A O 1
ATOM 599 N N . ALA A 1 78 ? -4.171 3.011 -0.449 1.00 96.62 78 ALA A N 1
ATOM 600 C CA . ALA A 1 78 ? -3.783 1.649 -0.791 1.00 96.62 78 ALA A CA 1
ATOM 601 C C . ALA A 1 78 ? -2.420 1.353 -0.167 1.00 96.62 78 ALA A C 1
ATOM 603 O O . ALA A 1 78 ? -1.519 2.181 -0.303 1.00 96.62 78 ALA A O 1
ATOM 604 N N . VAL A 1 79 ? -2.273 0.213 0.508 1.00 97.19 79 VAL A N 1
ATOM 605 C CA . VAL A 1 79 ? -1.059 -0.156 1.255 1.00 97.19 79 VAL A CA 1
ATOM 606 C C . VAL A 1 79 ? -0.675 -1.611 1.003 1.00 97.19 79 VAL A C 1
ATOM 608 O O . VAL A 1 79 ? -1.542 -2.479 0.912 1.00 97.19 79 VAL A O 1
ATOM 611 N N . THR A 1 80 ? 0.619 -1.903 0.884 1.00 96.75 80 THR A N 1
ATOM 612 C CA . THR A 1 80 ? 1.117 -3.280 0.754 1.00 96.75 80 THR A CA 1
ATOM 613 C C . THR A 1 80 ? 1.055 -4.051 2.072 1.00 96.75 80 THR A C 1
ATOM 615 O O . THR A 1 80 ? 1.275 -3.512 3.157 1.00 96.75 80 THR A O 1
ATOM 618 N N . CYS A 1 81 ? 0.778 -5.354 1.993 1.00 94.44 81 CYS A N 1
ATOM 619 C CA . CYS A 1 81 ? 0.559 -6.179 3.181 1.00 94.44 81 CYS A CA 1
ATOM 620 C C . CYS A 1 81 ? 1.828 -6.544 3.983 1.00 94.44 81 CYS A C 1
ATOM 622 O O . CYS A 1 81 ? 1.731 -7.222 5.005 1.00 94.44 81 CYS A O 1
ATOM 624 N N . ASP A 1 82 ? 3.015 -6.116 3.543 1.00 93.62 82 ASP A N 1
ATOM 625 C CA . ASP A 1 82 ? 4.309 -6.509 4.112 1.00 93.62 82 ASP A CA 1
ATOM 626 C C . ASP A 1 82 ? 4.746 -5.707 5.347 1.00 93.62 82 ASP A C 1
ATOM 628 O O . ASP A 1 82 ? 5.709 -6.099 6.014 1.00 93.62 82 ASP A O 1
ATOM 632 N N . SER A 1 83 ? 4.056 -4.610 5.674 1.00 92.56 83 SER A N 1
ATOM 633 C CA . SER A 1 83 ? 4.411 -3.743 6.802 1.00 92.56 83 SER A CA 1
ATOM 634 C C . SER A 1 83 ? 3.233 -3.478 7.729 1.00 92.56 83 SER A C 1
ATOM 636 O O . SER A 1 83 ? 2.300 -2.757 7.383 1.00 92.56 83 SER A O 1
ATOM 638 N N . MET A 1 84 ? 3.308 -4.018 8.948 1.00 92.06 84 MET A N 1
ATOM 639 C CA . MET A 1 84 ? 2.251 -3.824 9.941 1.00 92.06 84 MET A CA 1
ATOM 640 C C . MET A 1 84 ? 2.143 -2.371 10.399 1.00 92.06 84 MET A C 1
ATOM 642 O O . MET A 1 84 ? 1.036 -1.922 10.659 1.00 92.06 84 MET A O 1
ATOM 646 N N . SER A 1 85 ? 3.259 -1.636 10.467 1.00 91.06 85 SER A N 1
ATOM 647 C CA . SER A 1 85 ? 3.212 -0.210 10.793 1.00 91.06 85 SER A CA 1
ATOM 648 C C . SER A 1 85 ? 2.369 0.512 9.744 1.00 91.06 85 SER A C 1
ATOM 650 O O . SER A 1 85 ? 1.284 0.977 10.068 1.00 91.06 85 SER A O 1
ATOM 652 N N . MET A 1 86 ? 2.752 0.436 8.461 1.00 94.00 86 MET A N 1
ATOM 653 C CA . MET A 1 86 ? 2.054 1.156 7.386 1.00 94.00 86 MET A CA 1
ATOM 654 C C . MET A 1 86 ? 0.572 0.793 7.318 1.00 94.00 86 MET A C 1
ATOM 656 O O . MET A 1 86 ? -0.260 1.664 7.078 1.00 94.00 86 MET A O 1
ATOM 660 N N . ILE A 1 87 ? 0.227 -0.478 7.542 1.00 94.19 87 ILE A N 1
ATOM 661 C CA . ILE A 1 87 ? -1.168 -0.917 7.645 1.00 94.19 87 ILE A CA 1
ATOM 662 C C . ILE A 1 87 ? -1.868 -0.225 8.818 1.00 94.19 87 ILE A C 1
ATOM 664 O O . ILE A 1 87 ? -2.944 0.333 8.628 1.00 94.19 87 ILE A O 1
ATOM 668 N N . SER A 1 88 ? -1.273 -0.261 10.011 1.00 92.56 88 SER A N 1
ATOM 669 C CA . SER A 1 88 ? -1.837 0.361 11.209 1.00 92.56 88 SER A CA 1
ATOM 670 C C . SER A 1 88 ? -2.009 1.867 11.026 1.00 92.56 88 SER A C 1
ATOM 672 O O . SER A 1 88 ? -3.099 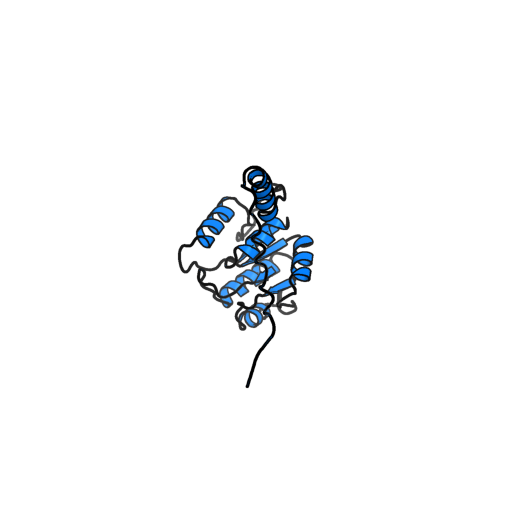2.376 11.254 1.00 92.56 88 SER A O 1
ATOM 674 N N . GLU A 1 89 ? -0.981 2.569 10.547 1.00 92.31 89 GLU A N 1
ATOM 675 C CA . GLU A 1 89 ? -1.051 4.008 10.280 1.00 92.31 89 GLU A CA 1
ATOM 676 C C . GLU A 1 89 ? -2.110 4.339 9.215 1.00 92.31 89 GLU A C 1
ATOM 678 O O . GLU A 1 89 ? -2.858 5.302 9.365 1.00 92.31 89 GLU A O 1
ATOM 683 N N . SER A 1 90 ? -2.236 3.513 8.169 1.00 93.94 90 SER A N 1
ATOM 684 C CA . SER A 1 90 ? -3.282 3.693 7.152 1.00 93.94 90 SER A CA 1
ATOM 685 C C . SER A 1 90 ? -4.677 3.544 7.749 1.00 93.94 90 SER A C 1
ATOM 687 O O . SER A 1 90 ? -5.546 4.361 7.471 1.00 93.94 90 SER A O 1
ATOM 689 N N . LEU A 1 91 ? -4.901 2.518 8.573 1.00 92.50 91 LEU A N 1
ATOM 690 C CA . LEU A 1 91 ? -6.201 2.277 9.203 1.00 92.50 91 LEU A CA 1
ATOM 691 C C . LEU A 1 91 ? -6.558 3.365 10.222 1.00 92.50 91 LEU A C 1
ATOM 693 O O . LEU A 1 91 ? -7.722 3.745 10.317 1.00 92.50 91 LEU A O 1
ATOM 697 N N . SER A 1 92 ? -5.567 3.893 10.941 1.00 90.12 92 SER A N 1
ATOM 698 C CA . SER A 1 92 ? -5.758 4.986 11.898 1.00 90.12 92 SER A CA 1
ATOM 699 C C . SER A 1 92 ? -6.016 6.347 11.243 1.00 90.12 92 SER A C 1
ATOM 701 O O . SER A 1 92 ? -6.512 7.243 11.914 1.00 90.12 92 SER A O 1
ATOM 703 N N . SER A 1 93 ? -5.708 6.522 9.952 1.00 89.56 93 SER A N 1
ATOM 704 C CA . SER A 1 93 ? -5.891 7.805 9.250 1.00 89.56 93 SER A CA 1
ATOM 705 C C . SER A 1 93 ? -7.357 8.206 9.029 1.00 89.56 93 SER A C 1
ATOM 707 O O . SER A 1 93 ? -7.635 9.344 8.665 1.00 89.56 93 SER A O 1
ATOM 709 N N . GLY A 1 94 ? -8.301 7.271 9.190 1.00 87.56 94 GLY A N 1
ATOM 710 C CA . GLY A 1 94 ? -9.709 7.469 8.827 1.00 87.56 94 GLY A CA 1
ATOM 711 C C . GLY A 1 94 ? -9.997 7.351 7.323 1.00 87.56 94 GLY A C 1
ATOM 712 O O . GLY A 1 94 ? -11.161 7.386 6.923 1.00 87.56 94 GLY A O 1
ATOM 713 N N . ALA A 1 95 ? -8.972 7.163 6.486 1.00 91.69 95 ALA A N 1
ATOM 714 C CA . ALA A 1 95 ? -9.130 6.934 5.055 1.00 91.69 95 ALA A CA 1
ATOM 715 C C . ALA A 1 95 ? -9.758 5.566 4.750 1.00 91.69 95 ALA A C 1
ATOM 717 O O . ALA A 1 95 ? -9.608 4.597 5.498 1.00 91.69 95 ALA A O 1
ATOM 718 N N . ALA A 1 96 ? -10.383 5.434 3.578 1.00 92.19 96 ALA A N 1
ATOM 719 C CA . ALA A 1 96 ? -10.809 4.127 3.094 1.00 92.19 96 ALA A CA 1
ATOM 720 C C . ALA A 1 96 ? -9.588 3.318 2.610 1.00 92.19 96 ALA A C 1
ATOM 722 O O . ALA A 1 96 ? -8.941 3.678 1.619 1.00 92.19 96 ALA A O 1
ATOM 723 N N . VAL A 1 97 ? -9.253 2.229 3.313 1.00 94.50 97 VAL A N 1
ATOM 724 C CA . VAL A 1 97 ? -7.995 1.496 3.089 1.00 94.50 97 VAL A CA 1
ATOM 725 C C . VAL A 1 97 ? -8.186 0.272 2.198 1.00 94.50 97 VAL A C 1
ATOM 727 O O . VAL A 1 97 ? -8.992 -0.598 2.498 1.00 94.50 97 VAL A O 1
ATOM 730 N N . SER A 1 98 ? -7.406 0.159 1.124 1.00 94.50 98 SER A N 1
ATOM 731 C CA . SER A 1 98 ? -7.295 -1.041 0.279 1.00 94.50 98 SER A CA 1
ATOM 732 C C . SER A 1 98 ? -5.955 -1.740 0.510 1.00 94.50 98 SER A C 1
ATOM 734 O O . SER A 1 98 ? -4.928 -1.087 0.698 1.00 94.50 98 SER A O 1
ATOM 736 N N . LEU A 1 99 ? -5.945 -3.071 0.469 1.00 94.12 99 LEU A N 1
ATOM 737 C CA . LEU A 1 99 ? -4.742 -3.866 0.714 1.00 94.12 99 LEU A CA 1
ATOM 738 C C . LEU A 1 99 ? -4.177 -4.425 -0.597 1.00 94.12 99 LEU A C 1
ATOM 740 O O . LEU A 1 99 ? -4.866 -5.177 -1.278 1.00 94.12 99 LEU A O 1
ATOM 744 N N . ILE A 1 100 ? -2.911 -4.132 -0.901 1.00 95.56 100 ILE A N 1
ATOM 745 C CA . ILE A 1 100 ? -2.160 -4.779 -1.984 1.00 95.56 100 ILE A CA 1
ATOM 746 C C . ILE A 1 100 ? -1.555 -6.067 -1.428 1.00 95.56 100 ILE A C 1
ATOM 748 O O . ILE A 1 100 ? -0.715 -6.041 -0.518 1.00 95.56 100 ILE A O 1
ATOM 752 N N . ARG A 1 101 ? -2.022 -7.204 -1.946 1.00 91.81 101 ARG A N 1
ATOM 753 C CA . ARG A 1 101 ? -1.756 -8.525 -1.371 1.00 91.81 101 ARG A CA 1
ATOM 754 C C . ARG A 1 101 ? -0.570 -9.197 -2.051 1.00 91.81 101 ARG A C 1
ATOM 756 O O . ARG A 1 101 ? -0.395 -9.117 -3.264 1.00 91.81 101 ARG A O 1
ATOM 763 N N . MET A 1 102 ? 0.209 -9.910 -1.250 1.00 92.19 102 MET A N 1
ATOM 764 C CA . MET A 1 102 ? 1.323 -10.748 -1.683 1.00 92.19 102 MET A CA 1
ATOM 765 C C . MET A 1 102 ? 1.201 -12.125 -1.025 1.00 92.19 102 MET A C 1
ATOM 767 O O . MET A 1 102 ? 0.655 -12.215 0.082 1.00 92.19 102 MET A O 1
ATOM 771 N N . PRO A 1 103 ? 1.700 -13.196 -1.663 1.00 88.69 103 PRO A N 1
ATOM 772 C CA . PRO A 1 103 ? 1.737 -14.511 -1.041 1.00 88.69 103 PRO A CA 1
ATOM 773 C C . PRO A 1 103 ? 2.521 -14.487 0.275 1.00 88.69 103 PRO A C 1
ATOM 775 O O . PRO A 1 103 ? 3.497 -13.752 0.438 1.00 88.69 103 PRO A O 1
ATOM 778 N N . LEU A 1 104 ? 2.079 -15.297 1.234 1.00 89.62 104 LEU A N 1
ATOM 779 C CA . LEU A 1 104 ? 2.780 -15.483 2.499 1.00 89.62 104 LEU A CA 1
ATOM 780 C C . LEU A 1 104 ? 3.899 -16.509 2.321 1.00 89.62 104 LEU A C 1
ATOM 782 O O . LEU A 1 104 ? 3.627 -17.648 1.957 1.00 89.62 104 LEU A O 1
ATOM 786 N N . ARG A 1 105 ? 5.125 -16.141 2.704 1.00 87.94 105 ARG A N 1
ATOM 787 C CA . ARG A 1 105 ? 6.253 -17.086 2.800 1.00 87.94 105 ARG A CA 1
ATOM 788 C C . ARG A 1 105 ? 6.056 -18.079 3.932 1.00 87.94 105 ARG A C 1
ATOM 790 O O . ARG A 1 105 ? 6.378 -19.255 3.824 1.00 87.94 105 ARG A O 1
ATOM 797 N N . LYS A 1 106 ? 5.602 -17.563 5.077 1.00 84.62 106 LYS A N 1
ATOM 798 C CA . LYS A 1 106 ? 5.407 -18.331 6.306 1.00 84.62 106 LYS A CA 1
ATOM 799 C C . LYS A 1 106 ? 4.408 -17.658 7.232 1.00 84.62 106 LYS A C 1
ATOM 801 O O . LYS A 1 106 ? 4.309 -16.429 7.283 1.00 84.62 106 LYS A O 1
ATOM 806 N N . SER A 1 107 ? 3.722 -18.475 8.026 1.00 87.81 107 SER A N 1
ATOM 807 C CA . SER A 1 107 ? 2.888 -17.975 9.115 1.00 87.81 107 SER A CA 1
ATOM 808 C C . SER A 1 107 ? 3.743 -17.243 10.152 1.00 87.81 107 SER A C 1
ATOM 810 O O . SER A 1 107 ? 4.846 -17.664 10.503 1.00 87.81 107 SER A O 1
ATOM 812 N N . SER A 1 108 ? 3.246 -16.109 10.628 1.00 88.56 108 SER A N 1
ATOM 813 C CA . SER A 1 108 ? 3.949 -15.221 11.543 1.00 88.56 108 SER A CA 1
ATOM 814 C C . SER A 1 108 ? 2.956 -14.406 12.374 1.00 88.56 108 SER A C 1
ATOM 816 O O . SER A 1 108 ? 1.738 -14.485 12.204 1.00 88.56 108 SER A O 1
ATOM 818 N N . ARG A 1 109 ? 3.461 -13.604 13.320 1.00 88.94 109 ARG A N 1
ATOM 819 C CA . ARG A 1 109 ? 2.616 -12.659 14.068 1.00 88.94 109 ARG A CA 1
ATOM 820 C C . ARG A 1 109 ? 1.916 -11.670 13.130 1.00 88.94 109 ARG A C 1
ATOM 822 O O . ARG A 1 109 ? 0.720 -11.468 13.280 1.00 88.94 109 ARG A O 1
ATOM 829 N N . ILE A 1 110 ? 2.639 -11.117 12.150 1.00 89.19 110 ILE A N 1
ATOM 830 C CA . ILE A 1 110 ? 2.070 -10.155 11.196 1.00 89.19 110 ILE A CA 1
ATOM 831 C C . ILE A 1 110 ? 0.992 -10.798 10.321 1.00 89.19 110 ILE A C 1
ATOM 833 O O . ILE A 1 110 ? -0.054 -10.196 10.132 1.00 89.19 110 ILE A O 1
ATOM 837 N N . SER A 1 111 ? 1.184 -12.033 9.845 1.00 87.94 111 SER A N 1
ATOM 838 C CA . SER A 1 111 ? 0.176 -12.685 9.000 1.00 87.94 111 SER A CA 1
ATOM 839 C C . SER A 1 111 ? -1.099 -13.012 9.777 1.00 87.94 111 SER A C 1
ATOM 841 O O . SER A 1 111 ? -2.196 -12.843 9.256 1.00 87.94 111 SER A O 1
ATOM 843 N N . ARG A 1 112 ? -0.975 -13.437 11.043 1.00 90.62 112 ARG A N 1
ATOM 844 C CA . ARG A 1 112 ? -2.131 -13.662 11.924 1.00 90.62 112 ARG A CA 1
ATOM 845 C C . ARG A 1 112 ? -2.893 -12.370 12.200 1.00 90.62 112 ARG A C 1
ATOM 847 O O . ARG A 1 112 ? -4.120 -12.376 12.140 1.00 90.62 112 ARG A O 1
ATOM 854 N N . GLU A 1 113 ? -2.172 -11.287 12.461 1.00 91.75 113 GLU A N 1
ATOM 855 C CA . GLU A 1 113 ? -2.775 -9.980 12.712 1.00 91.75 113 GLU A CA 1
ATOM 856 C C . GLU A 1 113 ? -3.464 -9.420 11.465 1.00 91.75 113 GLU A C 1
ATOM 858 O O . GLU A 1 113 ? -4.618 -9.006 11.524 1.00 91.75 113 GLU A O 1
ATOM 863 N N . LEU A 1 114 ? -2.820 -9.522 10.304 1.00 90.94 114 LEU A N 1
ATOM 864 C CA . LEU A 1 114 ? -3.427 -9.163 9.028 1.00 90.94 114 LEU A CA 1
ATOM 865 C C . LEU A 1 114 ? -4.710 -9.963 8.766 1.00 90.94 114 LEU A C 1
ATOM 867 O O . LEU A 1 114 ? -5.731 -9.385 8.403 1.00 90.94 114 LEU A O 1
ATOM 871 N N . CYS A 1 115 ? -4.699 -11.277 9.010 1.00 88.12 115 CYS A N 1
ATOM 872 C CA . CYS A 1 115 ? -5.901 -12.104 8.913 1.00 88.12 115 CYS A CA 1
ATOM 873 C C . CYS A 1 115 ? -7.009 -11.636 9.867 1.00 88.12 115 CYS A C 1
ATOM 875 O O . CYS A 1 115 ? -8.176 -11.630 9.477 1.00 88.12 115 CYS A O 1
ATOM 877 N N . ARG A 1 116 ? -6.670 -11.238 11.100 1.00 91.88 116 ARG A N 1
ATOM 878 C CA . ARG A 1 116 ? -7.633 -10.678 12.061 1.00 91.88 116 ARG A CA 1
ATOM 879 C C . ARG A 1 116 ? -8.267 -9.397 11.516 1.00 91.88 116 ARG A C 1
ATOM 881 O O . ARG A 1 116 ? -9.489 -9.281 11.542 1.00 91.88 116 ARG A O 1
ATOM 888 N N . LEU A 1 117 ? -7.461 -8.478 10.984 1.00 89.69 117 LEU A N 1
ATOM 889 C CA . LEU A 1 117 ? -7.927 -7.208 10.415 1.00 89.69 117 LEU A CA 1
ATOM 890 C C . LEU A 1 117 ? -8.801 -7.404 9.170 1.00 89.69 117 LEU A C 1
ATOM 892 O O . LEU A 1 117 ? -9.832 -6.746 9.039 1.00 89.69 117 LEU A O 1
ATOM 896 N N . ILE A 1 118 ? -8.432 -8.345 8.294 1.00 87.38 118 ILE A N 1
ATOM 897 C CA . ILE A 1 118 ? -9.236 -8.713 7.119 1.00 87.38 118 ILE A CA 1
ATOM 898 C C . ILE A 1 118 ? -10.599 -9.259 7.553 1.00 87.38 118 ILE A C 1
ATOM 900 O O . ILE A 1 118 ? -11.621 -8.773 7.082 1.00 87.38 118 ILE A O 1
ATOM 904 N N . ARG A 1 119 ? -10.639 -10.218 8.490 1.00 86.25 119 ARG A N 1
ATOM 905 C CA . ARG A 1 119 ? -11.908 -10.774 9.002 1.00 86.25 119 ARG A CA 1
ATOM 906 C C . ARG A 1 119 ? -12.764 -9.738 9.720 1.00 86.25 119 ARG A C 1
ATOM 908 O O . ARG A 1 119 ? -13.980 -9.850 9.726 1.00 86.25 119 ARG A O 1
ATOM 915 N N . ALA A 1 120 ? -12.131 -8.737 10.321 1.00 86.44 120 ALA A N 1
ATOM 916 C CA . ALA A 1 120 ? -12.815 -7.619 10.947 1.00 86.44 120 ALA A CA 1
ATOM 917 C C . ALA A 1 120 ? -13.343 -6.584 9.927 1.00 86.44 120 ALA A C 1
ATOM 919 O O . ALA A 1 120 ? -13.856 -5.549 10.345 1.00 86.44 120 ALA A O 1
ATOM 920 N N . GLY A 1 121 ? -13.198 -6.807 8.615 1.00 86.50 121 GLY A N 1
ATOM 921 C CA . GLY A 1 121 ? -13.728 -5.912 7.581 1.00 86.50 121 GLY A CA 1
ATOM 922 C C . GLY A 1 121 ? -13.055 -4.538 7.557 1.00 86.50 121 GLY A C 1
ATOM 923 O O . GLY A 1 121 ? -13.694 -3.543 7.235 1.00 86.50 121 GLY A O 1
ATOM 924 N N . ARG A 1 122 ? -11.777 -4.455 7.956 1.00 87.25 122 ARG A N 1
ATOM 925 C CA . ARG A 1 122 ? -11.043 -3.177 8.039 1.00 87.25 122 ARG A CA 1
ATOM 926 C C . ARG A 1 122 ? -10.500 -2.673 6.702 1.00 87.25 122 ARG A C 1
ATOM 928 O O . ARG A 1 122 ? -10.020 -1.549 6.638 1.00 87.25 122 ARG A O 1
ATOM 935 N N . PHE A 1 123 ? -10.569 -3.484 5.651 1.00 89.06 123 PHE A N 1
ATOM 936 C CA . PHE A 1 123 ? -10.110 -3.118 4.315 1.00 89.06 123 PHE A CA 1
ATOM 937 C C . PHE A 1 123 ? -11.273 -3.136 3.335 1.00 89.06 123 PHE A C 1
ATOM 939 O O . PHE A 1 123 ? -12.132 -4.013 3.410 1.00 89.06 123 PHE A O 1
ATOM 946 N N . LEU A 1 124 ? -11.244 -2.215 2.377 1.00 84.88 124 LEU A N 1
ATOM 947 C CA . LEU A 1 124 ? -12.064 -2.296 1.183 1.00 84.88 124 LEU A CA 1
ATOM 948 C C . LEU A 1 124 ? -11.704 -3.563 0.410 1.00 84.88 124 LEU A C 1
ATOM 950 O O . LEU A 1 124 ? -10.528 -3.845 0.143 1.00 84.88 124 LEU A O 1
ATOM 954 N N . GLU A 1 125 ? -12.730 -4.328 0.065 1.00 71.19 125 GLU A N 1
ATOM 955 C CA . GLU A 1 125 ? -12.568 -5.504 -0.765 1.00 71.19 125 GLU A CA 1
ATOM 956 C C . GLU A 1 125 ? -12.275 -5.076 -2.203 1.00 71.19 125 GLU A C 1
ATOM 958 O O . GLU A 1 125 ? -12.919 -4.192 -2.762 1.00 71.19 125 GLU A O 1
ATOM 963 N N . GLN A 1 126 ? -11.260 -5.696 -2.797 1.00 62.19 126 GLN A N 1
ATOM 964 C CA . GLN A 1 126 ? -10.950 -5.525 -4.210 1.00 62.19 126 GLN A CA 1
ATOM 965 C C . GLN A 1 126 ? -11.778 -6.535 -5.005 1.00 62.19 126 GLN A C 1
ATOM 967 O O . GLN A 1 126 ? -11.220 -7.453 -5.603 1.00 62.19 126 GLN A O 1
ATOM 972 N N . SER A 1 127 ? -13.108 -6.460 -4.931 1.00 51.19 127 SER A N 1
ATOM 973 C CA . SER A 1 127 ? -13.936 -7.336 -5.752 1.00 51.19 127 SER A CA 1
ATOM 974 C C . SER A 1 127 ? -13.894 -6.853 -7.199 1.00 51.19 127 SER A C 1
ATOM 976 O O . SER A 1 127 ? -14.100 -5.680 -7.517 1.00 51.19 127 SER A O 1
ATOM 978 N N . THR A 1 128 ? -13.590 -7.788 -8.094 1.00 42.41 128 THR A N 1
ATOM 979 C CA . THR A 1 128 ? -14.087 -7.75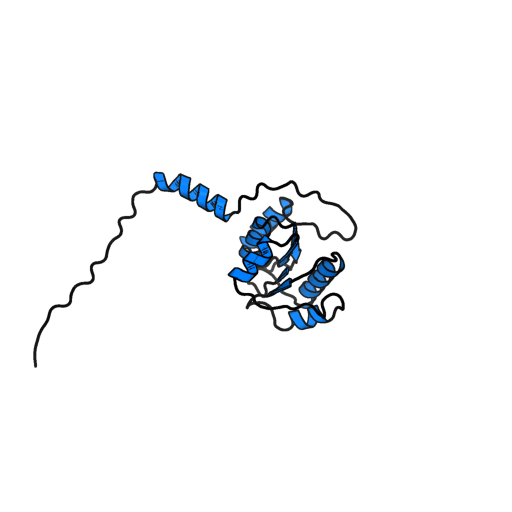7 -9.464 1.00 42.41 128 THR A CA 1
ATOM 980 C C . THR A 1 128 ? -15.592 -7.509 -9.384 1.00 42.41 128 THR A C 1
ATOM 982 O O . THR A 1 128 ? -16.301 -8.320 -8.808 1.00 42.41 128 THR A O 1
ATOM 985 N N . GLU A 1 129 ? -16.018 -6.360 -9.901 1.00 34.47 129 GLU A N 1
ATOM 986 C CA . GLU A 1 129 ? -17.398 -5.873 -9.946 1.00 34.47 129 GLU A CA 1
ATOM 987 C C . GLU A 1 129 ? -18.100 -5.661 -8.585 1.00 34.47 129 GLU A C 1
ATOM 989 O O . GLU A 1 129 ? -18.247 -6.537 -7.741 1.00 34.47 129 GLU A O 1
ATOM 994 N N . GLN A 1 130 ? -18.498 -4.402 -8.389 1.00 39.62 130 GLN A N 1
ATOM 995 C CA . GLN A 1 130 ? -19.589 -3.909 -7.548 1.00 39.62 130 GLN A CA 1
ATOM 996 C C . GLN A 1 130 ? -19.995 -4.761 -6.335 1.00 39.62 130 GLN A C 1
ATOM 998 O O . GLN A 1 130 ? -20.913 -5.566 -6.411 1.00 39.62 130 GLN A O 1
ATOM 1003 N N . LEU A 1 131 ? -19.440 -4.442 -5.165 1.00 32.00 131 LEU A N 1
ATOM 1004 C CA . LEU A 1 131 ? -20.183 -4.527 -3.908 1.00 32.00 131 LEU A CA 1
ATOM 1005 C C . LEU A 1 131 ? -19.742 -3.375 -3.006 1.00 32.00 131 LEU A C 1
ATOM 1007 O O . LEU A 1 131 ? -18.635 -3.335 -2.472 1.00 32.00 131 LEU A O 1
ATOM 1011 N N . THR A 1 132 ? -20.627 -2.389 -2.894 1.00 36.41 132 THR A N 1
ATOM 1012 C CA . THR A 1 132 ? -20.515 -1.258 -1.977 1.00 36.41 132 THR A CA 1
ATOM 1013 C C . THR A 1 132 ? -20.516 -1.790 -0.548 1.00 36.41 132 THR A C 1
ATOM 1015 O O . THR A 1 132 ? -21.570 -2.067 0.019 1.00 36.41 132 THR A O 1
ATOM 1018 N N . LEU A 1 133 ? -19.334 -1.950 0.046 1.00 39.84 133 LEU A N 1
ATOM 1019 C CA . LEU A 1 133 ? -19.213 -2.175 1.480 1.00 39.84 133 LEU A CA 1
ATOM 1020 C C . LEU A 1 133 ? -19.231 -0.821 2.183 1.00 39.84 133 LEU A C 1
ATOM 1022 O O . LEU A 1 133 ? -18.260 -0.064 2.160 1.00 39.84 133 LEU A O 1
ATOM 1026 N N . THR A 1 134 ? -20.366 -0.523 2.808 1.00 37.22 134 THR A N 1
ATOM 1027 C CA . THR A 1 134 ? -20.504 0.563 3.773 1.00 37.22 134 THR A CA 1
ATOM 1028 C C . THR A 1 134 ? -19.571 0.269 4.944 1.00 37.22 134 THR A C 1
ATOM 1030 O O . THR A 1 134 ? -19.834 -0.623 5.750 1.00 37.22 134 THR A O 1
ATOM 1033 N N . LEU A 1 135 ? -18.455 0.996 5.024 1.00 44.56 135 LEU A N 1
ATOM 1034 C CA . LEU A 1 135 ? -17.590 0.972 6.198 1.00 44.56 135 LEU A CA 1
ATOM 1035 C C . LEU A 1 135 ? -18.405 1.519 7.383 1.00 44.56 135 LEU A C 1
ATOM 1037 O O . LEU A 1 135 ? -18.860 2.663 7.311 1.00 44.56 135 LEU A O 1
ATOM 1041 N N . PRO A 1 136 ? -18.615 0.756 8.472 1.00 38.25 136 PRO A N 1
ATOM 1042 C CA . PRO A 1 136 ? -19.143 1.346 9.691 1.00 38.25 136 PRO A CA 1
ATOM 1043 C C . PRO A 1 136 ? -18.126 2.382 10.161 1.00 38.25 136 PRO A C 1
ATOM 1045 O O . PRO A 1 136 ? -16.952 2.035 10.325 1.00 38.25 136 PRO A O 1
ATOM 1048 N N . ALA A 1 137 ? -18.575 3.629 10.340 1.00 43.44 137 ALA A N 1
ATOM 1049 C CA . ALA A 1 137 ? -17.778 4.719 10.888 1.00 43.44 137 ALA A CA 1
ATOM 1050 C C . ALA A 1 137 ? -17.041 4.208 12.131 1.00 43.44 137 ALA A C 1
ATOM 1052 O O . ALA A 1 137 ? -17.647 3.928 13.166 1.00 43.44 137 ALA A O 1
ATOM 1053 N N . GLN A 1 138 ? -15.740 3.968 11.990 1.00 49.19 138 GLN A N 1
ATOM 1054 C CA . GLN A 1 138 ? -14.919 3.542 13.108 1.00 49.19 138 GLN A CA 1
ATOM 1055 C C . GLN A 1 138 ? -14.682 4.787 13.955 1.00 49.19 138 GLN A C 1
ATOM 1057 O O . GLN A 1 138 ? -14.273 5.818 13.422 1.00 49.19 138 GLN A O 1
ATOM 1062 N N . ASN A 1 139 ? -14.908 4.686 15.266 1.00 48.88 139 ASN A N 1
ATOM 1063 C CA . ASN A 1 139 ? -14.320 5.641 16.196 1.00 48.88 139 ASN A CA 1
ATOM 1064 C C . ASN A 1 139 ? -12.805 5.661 15.923 1.00 48.88 139 ASN A C 1
ATOM 1066 O O . ASN A 1 139 ? -12.185 4.595 16.008 1.00 48.88 139 ASN A O 1
ATOM 1070 N N . PRO A 1 140 ? -12.215 6.813 15.567 1.00 53.84 140 PRO A N 1
ATOM 1071 C CA . PRO A 1 140 ? -10.828 6.921 15.132 1.00 53.84 140 PRO A CA 1
ATOM 1072 C C . PRO A 1 140 ? -9.893 6.893 16.345 1.00 53.84 140 PRO A C 1
ATOM 1074 O O . PRO A 1 140 ? -9.146 7.829 16.591 1.00 53.84 140 PRO A O 1
ATOM 1077 N N . VAL A 1 141 ? -9.966 5.838 17.153 1.00 56.38 141 VAL A N 1
ATOM 1078 C CA . VAL A 1 141 ? -8.967 5.599 18.192 1.00 56.38 141 VAL A CA 1
ATOM 1079 C C . VAL A 1 141 ? -7.865 4.795 17.527 1.00 56.38 141 VAL A C 1
ATOM 1081 O O . VAL A 1 141 ? -8.045 3.610 17.224 1.00 56.38 141 VAL A O 1
ATOM 1084 N N . SER A 1 142 ? -6.746 5.459 17.243 1.00 68.25 142 SER A N 1
ATOM 1085 C CA . SER A 1 142 ? -5.565 4.801 16.696 1.00 68.25 142 SER A CA 1
ATOM 1086 C C . SER A 1 142 ? -5.074 3.730 17.672 1.00 68.25 142 SER A C 1
ATOM 1088 O O . SER A 1 142 ? -5.232 3.858 18.886 1.00 68.25 142 SER A O 1
ATOM 1090 N N . GLU A 1 143 ? -4.415 2.682 17.176 1.00 71.00 143 GLU A N 1
ATOM 1091 C CA . GLU A 1 143 ? -3.729 1.715 18.046 1.00 71.00 143 GLU A CA 1
ATOM 1092 C C . GLU A 1 143 ? -2.741 2.417 18.996 1.00 71.00 143 GLU A C 1
ATOM 1094 O O . GLU A 1 143 ? -2.588 1.999 20.143 1.00 71.00 143 GLU A O 1
ATOM 1099 N N . SER A 1 144 ? -2.133 3.523 18.551 1.00 69.38 144 SER A N 1
ATOM 1100 C CA . SER A 1 144 ? -1.290 4.382 19.387 1.00 69.38 144 SER A CA 1
ATOM 1101 C C . SER A 1 144 ? -2.067 5.000 20.550 1.00 69.38 144 SER A C 1
ATOM 1103 O O . SER A 1 144 ? -1.596 4.941 21.681 1.00 69.38 144 SER A O 1
ATOM 1105 N N . ASP A 1 145 ? -3.272 5.516 20.301 1.00 73.25 145 ASP A N 1
ATOM 1106 C CA . ASP A 1 145 ? -4.131 6.104 21.337 1.00 73.25 145 ASP A CA 1
ATOM 1107 C C . ASP A 1 145 ? -4.631 5.026 22.301 1.00 73.25 145 ASP A C 1
ATOM 1109 O O . ASP A 1 145 ? -4.661 5.226 23.513 1.00 73.25 145 ASP A O 1
ATOM 1113 N N . ARG A 1 146 ? -4.953 3.833 21.781 1.00 76.69 146 ARG A N 1
ATOM 1114 C CA . ARG A 1 146 ? -5.306 2.668 22.601 1.00 76.69 146 ARG A CA 1
ATOM 1115 C C . ARG A 1 146 ? -4.144 2.253 23.506 1.00 76.69 146 ARG A C 1
ATOM 1117 O O . ARG A 1 146 ? -4.371 1.916 24.666 1.00 76.69 146 ARG A O 1
ATOM 1124 N N . CYS A 1 147 ? -2.915 2.264 22.988 1.00 77.75 147 CYS A N 1
ATOM 1125 C CA . CYS A 1 147 ? -1.715 1.987 23.774 1.00 77.75 147 CYS A CA 1
ATOM 1126 C C . CYS A 1 147 ? -1.464 3.074 24.821 1.00 77.75 147 CYS A C 1
ATOM 1128 O O . CYS A 1 147 ? -1.171 2.730 25.960 1.00 77.75 147 CYS A O 1
ATOM 1130 N N . ALA A 1 148 ? -1.616 4.352 24.463 1.00 81.75 148 ALA A N 1
ATOM 1131 C CA . ALA A 1 148 ? -1.466 5.472 25.389 1.00 81.75 148 ALA A CA 1
ATOM 1132 C C . ALA A 1 148 ? -2.475 5.370 26.541 1.00 81.75 148 ALA A C 1
ATOM 1134 O O . ALA A 1 148 ? -2.069 5.301 27.695 1.00 81.75 148 ALA A O 1
ATOM 1135 N N . ALA A 1 149 ? -3.762 5.188 26.234 1.00 81.94 149 ALA A N 1
ATOM 1136 C CA . ALA A 1 149 ? -4.803 5.015 27.244 1.00 81.94 149 ALA A CA 1
ATOM 1137 C C . ALA A 1 149 ? -4.568 3.780 28.135 1.00 81.94 149 ALA A C 1
ATOM 1139 O O . ALA A 1 149 ? -4.860 3.801 29.329 1.00 81.94 149 ALA A O 1
ATOM 1140 N N . PHE A 1 150 ? -4.034 2.693 27.572 1.00 85.38 150 PHE A N 1
ATOM 1141 C CA . PHE A 1 150 ? -3.671 1.507 28.347 1.00 85.38 150 PHE A CA 1
ATOM 1142 C C . PHE A 1 150 ? -2.478 1.764 29.279 1.00 85.38 150 PHE A C 1
ATOM 1144 O O . PHE A 1 150 ? -2.487 1.314 30.424 1.00 85.38 150 PHE A O 1
ATOM 1151 N N . LEU A 1 151 ? -1.466 2.502 28.816 1.00 85.81 151 LEU A N 1
ATOM 1152 C CA . LEU A 1 151 ? -0.343 2.922 29.653 1.00 85.81 151 LEU A CA 1
ATOM 1153 C C . LEU A 1 151 ? -0.809 3.862 30.768 1.00 85.81 151 LEU A C 1
ATOM 1155 O O . LEU A 1 151 ? -0.419 3.650 31.912 1.00 85.81 151 LEU A O 1
ATOM 1159 N N . ASP A 1 152 ? -1.698 4.812 30.478 1.00 88.38 152 ASP A N 1
ATOM 1160 C CA . ASP A 1 152 ? -2.272 5.729 31.473 1.00 88.38 152 ASP A CA 1
ATOM 1161 C C . ASP A 1 152 ? -3.027 4.988 32.587 1.00 88.38 152 ASP A C 1
ATOM 1163 O O . ASP A 1 152 ? -2.990 5.402 33.743 1.00 88.38 152 ASP A O 1
ATOM 1167 N N . GLN A 1 153 ? -3.666 3.856 32.275 1.00 86.88 153 GLN A N 1
ATOM 1168 C CA . GLN A 1 153 ? -4.306 2.997 33.279 1.00 86.88 153 GLN A CA 1
ATOM 1169 C C . GLN A 1 153 ? -3.300 2.217 34.134 1.00 86.88 153 GLN A C 1
ATOM 1171 O O . GLN A 1 153 ? -3.579 1.922 35.296 1.00 86.88 153 GLN A O 1
ATOM 1176 N N . LEU A 1 154 ? -2.141 1.861 33.574 1.00 84.56 154 LEU A N 1
ATOM 1177 C CA . LEU A 1 154 ? -1.115 1.078 34.265 1.00 84.56 154 LEU A CA 1
ATOM 1178 C C . LEU A 1 154 ? -0.148 1.939 35.080 1.00 84.56 154 LEU A C 1
ATOM 1180 O O . LEU A 1 154 ? 0.325 1.484 36.122 1.00 84.56 154 LEU A O 1
ATOM 1184 N N . LEU A 1 155 ? 0.140 3.166 34.641 1.00 80.62 155 LEU A N 1
ATOM 1185 C CA . LEU A 1 155 ? 1.082 4.083 35.291 1.00 80.62 155 LEU A CA 1
ATOM 1186 C C . LEU A 1 155 ? 0.811 4.302 36.794 1.00 80.62 155 LEU A C 1
ATOM 1188 O O . LEU A 1 155 ? 1.773 4.231 37.556 1.00 80.62 155 LEU A O 1
ATOM 1192 N N . PRO A 1 156 ? -0.442 4.447 37.274 1.00 76.25 156 PRO A N 1
ATOM 1193 C CA . PRO A 1 156 ? -0.738 4.555 38.708 1.00 76.25 156 PRO A CA 1
ATOM 1194 C C . PRO A 1 156 ? -0.383 3.308 39.534 1.00 76.25 156 PRO A C 1
ATOM 1196 O O . PRO A 1 156 ? -0.321 3.379 40.757 1.00 76.25 156 PRO A O 1
ATOM 1199 N N . SER A 1 157 ? -0.190 2.157 38.881 1.00 71.00 157 SER A N 1
ATOM 1200 C CA . SER A 1 157 ? 0.091 0.861 39.517 1.00 71.00 157 SER A CA 1
ATOM 1201 C C . SER A 1 157 ? 1.550 0.411 39.390 1.00 71.00 157 SER A C 1
ATOM 1203 O O . SER A 1 157 ? 1.925 -0.626 39.941 1.00 71.00 157 SER A O 1
ATOM 1205 N N . LEU A 1 158 ? 2.384 1.174 38.674 1.00 67.56 158 LEU A N 1
ATOM 1206 C CA . LEU A 1 158 ? 3.799 0.864 38.506 1.00 67.56 158 LEU A CA 1
ATOM 1207 C C . LEU A 1 158 ? 4.613 1.461 39.666 1.00 67.56 158 LEU A C 1
ATOM 1209 O O . LEU A 1 158 ? 4.447 2.638 39.984 1.00 67.56 158 LEU A O 1
ATOM 1213 N N . PRO A 1 159 ? 5.513 0.687 40.300 1.00 66.00 159 PRO A N 1
ATOM 1214 C CA . PRO A 1 159 ? 6.439 1.243 41.279 1.00 66.00 159 PRO A CA 1
ATOM 1215 C C . PRO A 1 159 ? 7.328 2.292 40.599 1.00 66.00 159 PRO A C 1
ATOM 1217 O O . PRO A 1 159 ? 7.766 2.084 39.466 1.00 66.00 159 PRO A O 1
ATOM 1220 N N . GLU A 1 160 ? 7.605 3.407 41.285 1.00 63.94 160 GLU A N 1
ATOM 1221 C CA . GLU A 1 160 ? 8.502 4.449 40.777 1.00 63.94 160 GLU A CA 1
ATOM 1222 C C . GLU A 1 160 ? 9.817 3.823 40.295 1.00 63.94 160 GLU A C 1
ATOM 1224 O O . GLU A 1 160 ? 10.558 3.197 41.062 1.00 63.94 160 GLU A O 1
ATOM 1229 N N . ILE A 1 161 ? 10.121 3.997 39.006 1.00 61.94 161 ILE A N 1
ATOM 1230 C CA . ILE A 1 161 ? 11.430 3.654 38.462 1.00 61.94 161 ILE A CA 1
ATOM 1231 C C . ILE A 1 161 ? 12.411 4.637 39.096 1.00 61.94 161 ILE A C 1
ATOM 1233 O O . ILE A 1 161 ? 12.518 5.783 38.664 1.00 61.94 161 ILE A O 1
ATOM 1237 N N . ARG A 1 162 ? 13.124 4.201 40.141 1.00 46.84 162 ARG A N 1
ATOM 1238 C CA . ARG A 1 162 ? 14.246 4.962 40.694 1.00 46.84 162 ARG A CA 1
ATOM 1239 C C . ARG A 1 162 ? 15.248 5.188 39.569 1.00 46.84 162 ARG A C 1
ATOM 1241 O O . ARG A 1 162 ? 15.947 4.260 39.163 1.00 46.84 162 ARG A O 1
ATOM 1248 N N . THR A 1 163 ? 15.330 6.416 39.072 1.00 49.53 163 THR A N 1
ATOM 1249 C CA . THR A 1 163 ? 16.431 6.856 38.223 1.00 49.53 163 THR A CA 1
ATOM 1250 C C . THR A 1 163 ? 17.721 6.673 39.013 1.00 49.53 163 THR A C 1
ATOM 1252 O O . THR A 1 163 ? 18.023 7.455 39.914 1.00 49.53 163 THR A O 1
ATOM 1255 N N . GLN A 1 164 ? 18.483 5.620 38.712 1.00 49.78 164 GLN A N 1
ATOM 1256 C CA . GLN A 1 164 ? 19.890 5.570 39.085 1.00 49.78 164 GLN A CA 1
ATOM 1257 C C . GLN A 1 164 ? 20.604 6.620 38.240 1.00 49.78 164 GLN A C 1
ATOM 1259 O O . GLN A 1 164 ? 21.055 6.354 37.128 1.00 49.78 164 GLN A O 1
ATOM 1264 N N . THR A 1 165 ? 20.681 7.839 38.765 1.00 49.09 165 THR A N 1
ATOM 1265 C CA . THR A 1 165 ? 21.657 8.821 38.311 1.00 49.09 165 THR A CA 1
ATOM 1266 C C . THR A 1 165 ? 23.024 8.238 38.647 1.00 49.09 165 THR A C 1
ATOM 1268 O O . THR A 1 165 ? 23.494 8.341 39.779 1.00 49.09 165 THR A O 1
ATOM 1271 N N . ALA A 1 166 ? 23.640 7.543 37.692 1.00 45.00 166 ALA A N 1
ATOM 1272 C CA . ALA A 1 166 ? 25.039 7.170 37.794 1.00 45.00 166 ALA A CA 1
ATOM 1273 C C . ALA A 1 166 ? 25.846 8.474 37.808 1.00 45.00 166 ALA A C 1
ATOM 1275 O O . ALA A 1 166 ? 26.052 9.109 36.774 1.00 45.00 166 ALA A O 1
ATOM 1276 N N . ALA A 1 167 ? 26.237 8.914 39.003 1.00 45.25 167 ALA A N 1
ATOM 1277 C CA . ALA A 1 167 ? 27.222 9.963 39.171 1.00 45.25 167 ALA A CA 1
ATOM 1278 C C . ALA A 1 167 ? 28.518 9.486 38.501 1.00 45.25 167 ALA A C 1
ATOM 1280 O O . ALA A 1 167 ? 29.117 8.498 38.925 1.00 45.25 167 ALA A O 1
ATOM 1281 N N . TYR A 1 168 ? 28.924 10.163 37.428 1.00 44.19 168 TYR A N 1
ATOM 1282 C CA . TYR A 1 168 ? 30.258 10.003 36.866 1.00 44.19 168 TYR A CA 1
ATOM 1283 C C . TYR A 1 168 ? 31.281 10.351 37.956 1.00 44.19 168 TYR A C 1
ATOM 1285 O O . TYR A 1 168 ? 31.195 11.444 38.522 1.00 44.19 168 TYR A O 1
ATOM 1293 N N . PRO A 1 169 ? 32.243 9.471 38.279 1.00 44.34 169 PRO A N 1
ATOM 1294 C CA . PRO A 1 169 ? 33.294 9.834 39.208 1.00 44.34 169 PRO A CA 1
ATOM 1295 C C . PRO A 1 169 ? 34.200 10.880 38.555 1.00 44.34 169 PRO A C 1
ATOM 1297 O O . PRO A 1 169 ? 34.803 10.650 37.506 1.00 44.34 169 PRO A O 1
ATOM 1300 N N . THR A 1 170 ? 34.293 12.037 39.204 1.00 49.31 170 THR A N 1
ATOM 1301 C CA . THR A 1 170 ? 35.339 13.035 38.994 1.00 49.31 170 THR A CA 1
ATOM 1302 C C . THR A 1 170 ? 36.694 12.364 39.223 1.00 49.31 170 THR A C 1
ATOM 1304 O O . THR A 1 170 ? 37.049 12.053 40.360 1.00 49.31 170 THR A O 1
ATOM 1307 N N . ALA A 1 171 ? 37.446 12.098 38.155 1.00 46.00 171 ALA A N 1
ATOM 1308 C CA . ALA A 1 171 ? 38.811 11.601 38.271 1.00 46.00 171 ALA A CA 1
ATOM 1309 C C . ALA A 1 171 ? 39.712 12.715 38.832 1.00 46.00 171 ALA A C 1
ATOM 1311 O O . ALA A 1 171 ? 39.931 13.749 38.199 1.00 46.00 171 ALA A O 1
ATOM 1312 N N . LEU A 1 172 ? 40.194 12.493 40.053 1.00 43.06 172 LEU A N 1
ATOM 1313 C CA . LEU A 1 172 ? 41.195 13.294 40.749 1.00 43.06 172 LEU A CA 1
ATOM 1314 C C . LEU A 1 172 ? 42.579 13.145 40.088 1.00 43.06 172 LEU A C 1
ATOM 1316 O O . LEU A 1 172 ? 43.101 12.046 39.959 1.00 43.06 172 LEU A O 1
ATOM 1320 N N . SER A 1 173 ? 43.133 14.289 39.684 1.00 44.16 173 SER A N 1
ATOM 1321 C CA . SER A 1 173 ? 44.517 14.774 39.854 1.00 44.16 173 SER A CA 1
ATOM 1322 C C . SER A 1 173 ? 45.644 13.811 40.306 1.00 44.16 173 SER A C 1
ATOM 1324 O O . SER A 1 173 ? 45.603 13.316 41.427 1.00 44.16 173 SER A O 1
ATOM 1326 N N . GLY A 1 174 ? 46.747 13.801 39.526 1.00 39.62 174 GLY A N 1
ATOM 1327 C CA . GLY A 1 174 ? 48.163 13.596 39.942 1.00 39.62 174 GLY A CA 1
ATOM 1328 C C . GLY A 1 174 ? 48.603 12.144 40.198 1.00 39.62 174 GLY A C 1
ATOM 1329 O O . GLY A 1 174 ? 47.825 11.361 40.714 1.00 39.62 174 GLY A O 1
ATOM 1330 N N . ALA A 1 175 ? 49.822 11.660 39.928 1.00 35.47 175 ALA A N 1
ATOM 1331 C CA . ALA A 1 175 ? 51.145 12.171 39.513 1.00 35.47 175 ALA A CA 1
ATOM 1332 C C . ALA A 1 175 ? 52.017 10.909 39.156 1.00 35.47 175 ALA A C 1
ATOM 1334 O O . ALA A 1 175 ? 51.440 9.828 39.040 1.00 35.47 175 ALA A O 1
ATOM 1335 N N . PRO A 1 176 ? 53.367 10.905 39.211 1.00 49.53 176 PRO A N 1
ATOM 1336 C CA . PRO A 1 176 ? 54.390 11.552 38.377 1.00 49.53 176 PRO A CA 1
ATOM 1337 C C . PRO A 1 176 ? 55.301 10.545 37.613 1.00 49.53 176 PRO A C 1
ATOM 1339 O O . PRO A 1 176 ? 55.399 9.380 37.995 1.00 49.53 176 PRO A O 1
ATOM 1342 N N . ALA A 1 177 ? 56.036 11.032 36.605 1.00 38.62 177 ALA A N 1
ATOM 1343 C CA . ALA A 1 177 ? 57.456 10.746 36.320 1.00 38.62 177 ALA A CA 1
ATOM 1344 C C . ALA A 1 177 ? 57.963 11.741 35.266 1.00 38.62 177 ALA A C 1
ATOM 1346 O O . ALA A 1 177 ? 57.241 11.929 34.260 1.00 38.62 177 ALA A O 1
#

Radius of gyration: 22.41 Å; chains: 1; bounding box: 78×33×60 Å

pLDDT: mean 81.9, std 18.9, range [32.0, 97.75]